Protein AF-A0A2E9D5U0-F1 (afdb_monomer_lite)

Foldseek 3Di:
DDDDDPVPDDDDDDDPVPPDDDPPDDDPDPQDFDQPDPVQLLVQLCQQAQNLSVLCVPPPQKDKDDQSSSCSRSVNPTDHAEIEIEGDDDPVCLVVSVVSSVVSLQVSLLVPDPVSDNPQWDWDDDSFWIWIGRHPPRHHIYIYTDPPPDDCVVVVD

pLDDT: mean 74.56, std 20.34, range [29.72, 95.44]

Secondary structure (DSSP, 8-state):
-----TTS-------GGGSPPP----GGG--------HHHHHHHHHHHTTTHHHHTTT-SSEEEESHHHHHHHTTT-S----EEEEE-S-TTTHHHHHHHHHHHHHHHHHHH-TTS--TTEEEEE-SSEEEEEETTTTS--EEEE---S--GGGG--

Sequence (157 aa):
MEFLDPFQMQFPSRPATELGPALLLRDDNRARFDCDSVAVLKERLDALTKGLVTKLAGVDGLLLAGGCVVHALSGGRSPCSDVDIFLKCDPSEGMSKVRAVYDACRAVGLTLSRNGSLKNMLVTRTCCSVTFFISEKACPPIQVPFAARLAPVGLLV

Structure (mmCIF, N/CA/C/O backbone):
data_AF-A0A2E9D5U0-F1
#
_entry.id   AF-A0A2E9D5U0-F1
#
loop_
_atom_site.group_PDB
_atom_site.id
_atom_site.type_symbol
_atom_site.label_atom_id
_atom_site.label_alt_id
_atom_site.label_comp_id
_atom_site.label_asym_id
_atom_site.label_entity_id
_atom_site.label_seq_id
_atom_site.pdbx_PDB_ins_code
_atom_site.Cartn_x
_atom_site.Cartn_y
_atom_site.Cartn_z
_atom_site.occupancy
_atom_site.B_iso_or_equiv
_atom_site.auth_seq_id
_atom_site.auth_comp_id
_atom_site.auth_asym_id
_atom_site.auth_atom_id
_atom_site.pdbx_PDB_model_num
ATOM 1 N N . MET A 1 1 ? -22.886 17.018 9.469 1.00 36.81 1 MET A N 1
ATOM 2 C CA . MET A 1 1 ? -21.775 17.060 8.495 1.00 36.81 1 MET A CA 1
ATOM 3 C C . MET A 1 1 ? -21.962 15.868 7.582 1.00 36.81 1 MET A C 1
ATOM 5 O O . MET A 1 1 ? -21.772 14.749 8.041 1.00 36.81 1 MET A O 1
ATOM 9 N N . GLU A 1 2 ? -22.436 16.086 6.357 1.00 36.91 2 GLU A N 1
ATOM 10 C CA . GLU A 1 2 ? -22.475 15.031 5.339 1.00 36.91 2 GLU A CA 1
ATOM 11 C C . GLU A 1 2 ? -21.036 14.688 4.943 1.00 36.91 2 GLU A C 1
ATOM 13 O O . GLU A 1 2 ? -20.275 15.557 4.519 1.00 36.91 2 GLU A O 1
ATOM 18 N N . PHE A 1 3 ? -20.640 13.432 5.142 1.00 41.91 3 PHE A N 1
ATOM 19 C CA . PHE A 1 3 ? -19.396 12.911 4.592 1.00 41.91 3 PHE A CA 1
ATOM 20 C C . PHE A 1 3 ? -19.599 12.722 3.091 1.00 41.91 3 PHE A C 1
ATOM 22 O O . PHE A 1 3 ? -20.420 11.911 2.671 1.00 41.91 3 PHE A O 1
ATOM 29 N N . LEU A 1 4 ? -18.858 13.482 2.289 1.00 39.66 4 LEU A N 1
ATOM 30 C CA . LEU A 1 4 ? -18.828 13.306 0.844 1.00 39.66 4 LEU A CA 1
ATOM 31 C C . LEU A 1 4 ? -18.174 11.949 0.542 1.00 39.66 4 LEU A C 1
ATOM 33 O O . LEU A 1 4 ? -17.008 11.751 0.881 1.00 39.66 4 LEU A O 1
ATOM 37 N N . ASP A 1 5 ? -18.914 11.014 -0.058 1.00 51.44 5 ASP A N 1
ATOM 38 C CA . ASP A 1 5 ? -18.359 9.737 -0.515 1.00 51.44 5 ASP A CA 1
ATOM 39 C C . ASP A 1 5 ? -17.530 9.986 -1.795 1.00 51.44 5 ASP A C 1
ATOM 41 O O . ASP A 1 5 ? -18.105 10.247 -2.861 1.00 51.44 5 ASP A O 1
ATOM 45 N N . PRO A 1 6 ? -16.182 9.913 -1.744 1.00 40.97 6 PRO A N 1
ATOM 46 C CA . PRO A 1 6 ? -15.328 10.206 -2.898 1.00 40.97 6 PRO A CA 1
ATOM 47 C C . PRO A 1 6 ? -15.529 9.207 -4.053 1.00 40.97 6 PRO A C 1
ATOM 49 O O . PRO A 1 6 ? -15.107 9.460 -5.190 1.00 40.97 6 PRO A O 1
ATOM 52 N N . PHE A 1 7 ? -16.197 8.080 -3.788 1.00 47.72 7 PHE A N 1
ATOM 53 C CA . PHE A 1 7 ? -16.505 7.048 -4.771 1.00 47.72 7 PHE A CA 1
ATOM 54 C C . PHE A 1 7 ? -17.788 7.327 -5.566 1.00 47.72 7 PHE A C 1
ATOM 56 O O . PHE A 1 7 ? -18.042 6.624 -6.541 1.00 47.72 7 PHE A O 1
ATOM 63 N N . GLN A 1 8 ? -18.565 8.358 -5.214 1.00 52.22 8 GLN A N 1
ATOM 64 C CA . GLN A 1 8 ? -19.820 8.698 -5.904 1.00 52.22 8 GLN A CA 1
ATOM 65 C C . GLN A 1 8 ? -19.668 9.739 -7.027 1.00 52.22 8 GLN A C 1
ATOM 67 O O . GLN A 1 8 ? -20.602 9.950 -7.796 1.00 52.22 8 GLN A O 1
ATOM 72 N N . MET A 1 9 ? -18.495 10.363 -7.190 1.00 48.16 9 MET A N 1
ATOM 73 C CA . MET A 1 9 ? -18.258 11.315 -8.288 1.00 48.16 9 MET A CA 1
ATOM 74 C C . MET A 1 9 ? -18.051 10.609 -9.644 1.00 48.16 9 MET A C 1
ATOM 76 O O . MET A 1 9 ? -17.294 9.642 -9.749 1.00 48.16 9 MET A O 1
ATOM 80 N N . GLN A 1 10 ? -18.677 11.102 -10.713 1.00 42.09 10 GLN A N 1
ATOM 81 C CA . GLN A 1 10 ? -18.417 10.641 -12.082 1.00 42.09 10 GLN A CA 1
ATOM 82 C C . GLN A 1 10 ? -17.370 11.541 -12.749 1.00 42.09 10 GLN A C 1
ATOM 84 O O . GLN A 1 10 ? -17.466 12.763 -12.670 1.00 42.09 10 GLN A O 1
ATOM 89 N N . PHE A 1 11 ? -16.377 10.941 -13.412 1.00 43.50 11 PHE A N 1
ATOM 90 C CA . PHE A 1 11 ? -15.353 11.664 -14.170 1.00 43.50 11 PHE A CA 1
ATOM 91 C C . PHE A 1 11 ? -15.321 11.182 -15.625 1.00 43.50 11 PHE A C 1
ATOM 93 O O . PHE A 1 11 ? -15.509 9.988 -15.869 1.00 43.50 11 PHE A O 1
ATOM 100 N N . PRO A 1 12 ? -15.047 12.074 -16.589 1.00 39.06 12 PRO A N 1
ATOM 101 C CA . PRO A 1 12 ? -14.864 11.690 -17.984 1.00 39.06 12 PRO A CA 1
ATOM 102 C C . PRO A 1 12 ? -13.584 10.852 -18.169 1.00 39.06 12 PRO A C 1
ATOM 104 O O . PRO A 1 12 ? -12.540 11.162 -17.595 1.00 39.06 12 PRO A O 1
ATOM 107 N N . SER A 1 13 ? -13.657 9.794 -18.982 1.00 44.91 13 SER A N 1
ATOM 108 C CA . SER A 1 13 ? -12.531 8.908 -19.318 1.00 44.91 13 SER A CA 1
ATOM 109 C C . SER A 1 13 ? -11.631 9.502 -20.411 1.00 44.91 13 SER A C 1
ATOM 111 O O . SER A 1 13 ? -12.154 10.005 -21.406 1.00 44.91 13 SER A O 1
ATOM 113 N N . ARG A 1 14 ? -10.299 9.380 -20.285 1.00 44.16 14 ARG A N 1
ATOM 114 C CA . ARG A 1 14 ? -9.317 9.726 -21.339 1.00 44.16 14 ARG A CA 1
ATOM 115 C C . ARG A 1 14 ? -8.551 8.494 -21.862 1.00 44.16 14 ARG A C 1
ATOM 117 O O . ARG A 1 14 ? -8.492 7.492 -21.148 1.00 44.16 14 ARG A O 1
ATOM 124 N N . PRO A 1 15 ? -7.983 8.534 -23.086 1.00 43.28 15 PRO A N 1
ATOM 125 C CA . PRO A 1 15 ? -7.250 7.409 -23.677 1.00 43.28 15 PRO A CA 1
ATOM 126 C C . PRO A 1 15 ? -5.894 7.150 -22.997 1.00 43.28 15 PRO A C 1
ATOM 128 O O . PRO A 1 15 ? -5.151 8.078 -22.698 1.00 43.28 15 PRO A O 1
ATOM 131 N N . ALA A 1 16 ? -5.532 5.875 -22.823 1.00 46.09 16 ALA A N 1
ATOM 132 C CA . ALA A 1 16 ? -4.287 5.435 -22.172 1.00 46.09 16 ALA A CA 1
ATOM 133 C C . ALA A 1 16 ? -2.993 5.759 -22.954 1.00 46.09 16 ALA A C 1
ATOM 135 O O . ALA A 1 16 ? -1.896 5.641 -22.416 1.00 46.09 16 ALA A O 1
ATOM 136 N N . THR A 1 17 ? -3.105 6.174 -24.217 1.00 46.41 17 THR A N 1
ATOM 137 C CA . THR A 1 17 ? -1.977 6.454 -25.123 1.00 46.41 17 THR A CA 1
ATOM 138 C C . THR A 1 17 ? -1.228 7.753 -24.813 1.00 46.41 17 THR A C 1
ATOM 140 O O .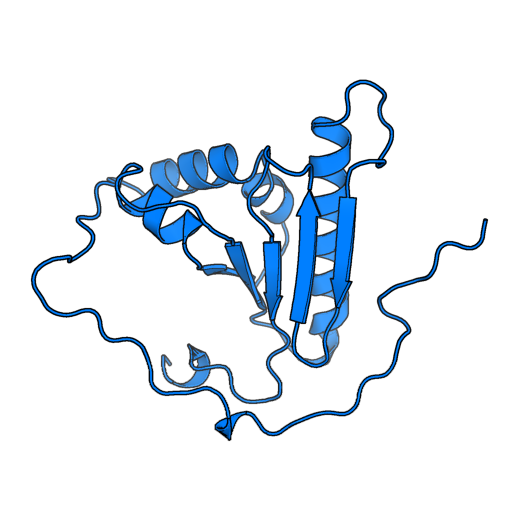 THR A 1 17 ? -0.230 8.044 -25.461 1.00 46.41 17 THR A O 1
ATOM 143 N N . GLU A 1 18 ? -1.692 8.539 -23.840 1.00 49.47 18 GLU A N 1
ATOM 144 C CA . GLU A 1 18 ? -1.028 9.772 -23.385 1.00 49.47 18 GLU A CA 1
ATOM 145 C C . GLU A 1 18 ? 0.034 9.523 -22.295 1.00 49.47 18 GLU A C 1
ATOM 147 O O . GLU A 1 18 ? 0.735 10.450 -21.887 1.00 49.47 18 GLU A O 1
ATOM 152 N N . LEU A 1 19 ? 0.179 8.282 -21.814 1.00 44.53 19 LEU A N 1
ATOM 153 C CA . LEU A 1 19 ? 1.233 7.909 -20.872 1.00 44.53 19 LEU A CA 1
ATOM 154 C C . LEU A 1 19 ? 2.565 7.857 -21.636 1.00 44.53 19 LEU A C 1
ATOM 156 O O . LEU A 1 19 ? 2.795 6.952 -22.434 1.00 44.53 19 LEU A O 1
ATOM 160 N N . GLY A 1 20 ? 3.403 8.878 -21.439 1.00 42.38 20 GLY A N 1
ATOM 161 C CA . GLY A 1 20 ? 4.700 9.038 -22.104 1.00 42.38 20 GLY A CA 1
ATOM 162 C C . GLY A 1 20 ? 5.652 7.832 -21.970 1.00 42.38 20 GLY A C 1
ATOM 163 O O . GLY A 1 20 ? 5.375 6.880 -21.239 1.00 42.38 20 GLY A O 1
ATOM 164 N N . PRO A 1 21 ? 6.792 7.849 -22.685 1.00 42.12 21 PRO A N 1
ATOM 165 C CA . PRO A 1 21 ? 7.682 6.695 -22.800 1.00 42.12 21 PRO A CA 1
ATOM 166 C C . PRO A 1 21 ? 8.221 6.227 -21.441 1.00 42.12 21 PRO A C 1
ATOM 168 O O . PRO A 1 21 ? 8.555 7.035 -20.574 1.00 42.12 21 PRO A O 1
ATOM 171 N N . ALA A 1 22 ? 8.337 4.904 -21.283 1.00 47.31 22 ALA A N 1
ATOM 172 C CA . ALA A 1 22 ? 8.905 4.269 -20.100 1.00 47.31 22 ALA A CA 1
ATOM 173 C C . ALA A 1 22 ? 10.320 4.808 -19.822 1.00 47.31 22 ALA A C 1
ATOM 175 O O . ALA A 1 22 ? 11.208 4.729 -20.674 1.00 47.31 22 ALA A O 1
ATOM 176 N N . LEU A 1 23 ? 10.528 5.354 -18.622 1.00 44.72 23 LEU A N 1
ATOM 177 C CA . LEU A 1 23 ? 11.829 5.823 -18.149 1.00 44.72 23 LEU A CA 1
ATOM 178 C C . LEU A 1 23 ? 12.757 4.621 -17.917 1.00 44.72 23 LEU A C 1
ATOM 180 O O . LEU A 1 23 ? 12.831 4.072 -16.820 1.00 44.72 23 LEU A O 1
ATOM 184 N N . LEU A 1 24 ? 13.473 4.207 -18.960 1.00 41.94 24 LEU A N 1
ATOM 185 C CA . LEU A 1 24 ? 14.612 3.302 -18.838 1.00 41.94 24 LEU A CA 1
ATOM 186 C C . LEU A 1 24 ? 15.803 4.110 -18.301 1.00 41.94 24 LEU A C 1
ATOM 188 O O . LEU A 1 24 ? 16.377 4.945 -19.003 1.00 41.94 24 LEU A O 1
ATOM 192 N N . LEU A 1 25 ? 16.137 3.907 -17.025 1.00 44.97 25 LEU A N 1
ATOM 193 C CA . LEU A 1 25 ? 17.288 4.540 -16.378 1.00 44.97 25 LEU A CA 1
ATOM 194 C C . LEU A 1 25 ? 18.598 4.074 -17.041 1.00 44.97 25 LEU A C 1
ATOM 196 O O . LEU A 1 25 ? 18.801 2.880 -17.249 1.00 44.97 25 LEU A O 1
ATOM 200 N N . ARG A 1 26 ? 19.482 5.032 -17.359 1.00 41.56 26 ARG A N 1
ATOM 201 C CA . ARG A 1 26 ? 20.838 4.795 -17.890 1.00 41.56 26 ARG A CA 1
ATOM 202 C C . ARG A 1 26 ? 21.715 4.049 -16.870 1.00 41.56 26 ARG A C 1
ATOM 204 O O . ARG A 1 26 ? 21.550 4.220 -15.663 1.00 41.56 26 ARG A O 1
ATOM 211 N N . ASP A 1 27 ? 22.642 3.246 -17.389 1.00 45.66 27 ASP A N 1
ATOM 212 C CA . ASP A 1 27 ? 23.303 2.097 -16.743 1.00 45.66 27 ASP A CA 1
ATOM 213 C C . ASP A 1 27 ? 24.100 2.339 -15.440 1.00 45.66 27 ASP A C 1
ATOM 215 O O . ASP A 1 27 ? 24.402 1.370 -14.743 1.00 45.66 27 ASP A O 1
ATOM 219 N N . ASP A 1 28 ? 24.361 3.581 -15.024 1.00 47.81 28 ASP A N 1
ATOM 220 C CA . ASP A 1 28 ? 25.271 3.860 -13.895 1.00 47.81 28 ASP A CA 1
ATOM 221 C C . ASP A 1 28 ? 24.571 3.950 -12.520 1.00 47.81 28 ASP A C 1
ATOM 223 O O . ASP A 1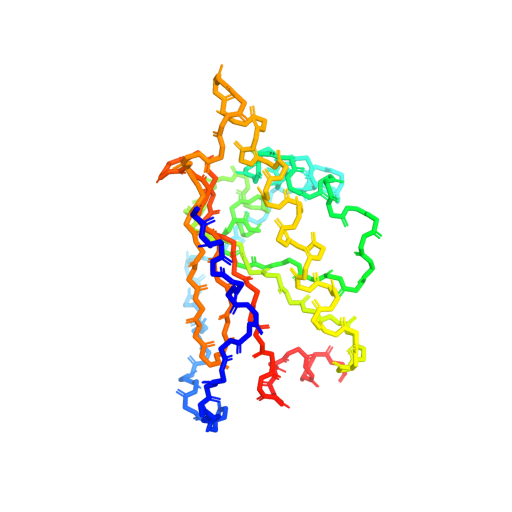 28 ? 25.228 3.961 -11.482 1.00 47.81 28 ASP A O 1
ATOM 227 N N . ASN A 1 29 ? 23.231 3.959 -12.493 1.00 49.44 29 ASN A N 1
ATOM 228 C CA . ASN A 1 29 ? 22.402 4.072 -11.279 1.00 49.44 29 ASN A CA 1
ATOM 229 C C . ASN A 1 29 ? 21.487 2.852 -11.065 1.00 49.44 29 ASN A C 1
ATOM 231 O O . ASN A 1 29 ? 20.359 2.981 -10.579 1.00 49.44 29 ASN A O 1
ATOM 235 N N . ARG A 1 30 ? 21.931 1.645 -11.440 1.00 52.97 30 ARG A N 1
ATOM 236 C CA . ARG A 1 30 ? 21.146 0.431 -11.168 1.00 52.97 30 ARG A CA 1
ATOM 237 C C . ARG A 1 30 ? 20.946 0.270 -9.661 1.00 52.97 30 ARG A C 1
ATOM 239 O O . ARG A 1 30 ? 21.914 0.177 -8.905 1.00 52.97 30 ARG A O 1
ATOM 246 N N . ALA A 1 31 ? 19.684 0.219 -9.231 1.00 53.59 31 ALA A N 1
ATOM 247 C CA . ALA A 1 31 ? 19.340 -0.068 -7.847 1.00 53.59 31 ALA A CA 1
ATOM 248 C C . ALA A 1 31 ? 19.962 -1.416 -7.458 1.00 53.59 31 ALA A C 1
ATOM 250 O O . ALA A 1 31 ? 19.589 -2.464 -7.981 1.00 53.59 31 ALA A O 1
ATOM 251 N N . ARG A 1 32 ? 20.948 -1.389 -6.556 1.00 63.28 32 ARG A N 1
ATOM 252 C CA . ARG A 1 32 ? 21.472 -2.610 -5.947 1.00 63.28 32 ARG A CA 1
ATOM 253 C C . ARG A 1 32 ? 20.437 -3.090 -4.947 1.00 63.28 32 ARG A C 1
ATOM 255 O O . ARG A 1 32 ? 20.274 -2.475 -3.890 1.00 63.28 32 ARG A O 1
ATOM 262 N N . PHE A 1 33 ? 19.721 -4.144 -5.311 1.00 75.44 33 PHE A N 1
ATOM 263 C CA . PHE A 1 33 ? 18.820 -4.813 -4.391 1.00 75.44 33 PHE A CA 1
ATOM 264 C C . PHE A 1 33 ? 19.642 -5.535 -3.322 1.00 75.44 33 PHE A C 1
ATOM 266 O O . PHE A 1 33 ? 20.636 -6.189 -3.617 1.00 75.44 33 PHE A O 1
ATOM 273 N N . ASP A 1 34 ? 19.251 -5.322 -2.077 1.00 78.19 34 ASP A N 1
ATOM 274 C CA . ASP A 1 34 ? 19.910 -5.767 -0.851 1.00 78.19 34 ASP A CA 1
ATOM 275 C C . ASP A 1 34 ? 18.807 -6.210 0.101 1.00 78.19 34 ASP A C 1
ATOM 277 O O . ASP A 1 34 ? 18.479 -5.576 1.107 1.00 78.19 34 ASP A O 1
ATOM 281 N N . CYS A 1 35 ? 18.087 -7.220 -0.372 1.00 79.75 35 CYS A N 1
ATOM 282 C CA . CYS A 1 35 ? 16.907 -7.767 0.255 1.00 79.75 35 CYS A CA 1
ATOM 283 C C . CYS A 1 35 ? 16.956 -9.283 0.100 1.00 79.75 35 CYS A C 1
ATOM 285 O O . CYS A 1 35 ? 16.638 -9.826 -0.957 1.00 79.75 35 CYS A O 1
ATOM 287 N N . ASP A 1 36 ? 17.385 -9.948 1.168 1.00 79.00 36 ASP A N 1
ATOM 288 C CA . ASP A 1 36 ? 17.757 -11.365 1.136 1.00 79.00 36 ASP A CA 1
ATOM 289 C C . ASP A 1 36 ? 16.552 -12.315 1.115 1.00 79.00 36 ASP A C 1
ATOM 291 O O . ASP A 1 36 ? 16.696 -13.513 0.878 1.00 79.00 36 ASP A O 1
ATOM 295 N N . SER A 1 37 ? 15.344 -11.809 1.386 1.00 85.44 37 SER A N 1
ATOM 296 C CA . SER A 1 37 ? 14.123 -12.613 1.350 1.00 85.44 37 SER A CA 1
ATOM 297 C C . SER A 1 37 ? 12.856 -11.774 1.198 1.00 85.44 37 SER A C 1
ATOM 299 O O . SER A 1 37 ? 12.803 -10.591 1.539 1.00 85.44 37 SER A O 1
ATOM 301 N N . VAL A 1 38 ? 11.779 -12.439 0.775 1.00 84.38 38 VAL A N 1
ATOM 302 C CA . VAL A 1 38 ? 10.426 -11.860 0.734 1.00 84.38 38 VAL A CA 1
ATOM 303 C C . VAL A 1 38 ? 9.946 -11.436 2.128 1.00 84.38 38 VAL A C 1
ATOM 305 O O . VAL A 1 38 ? 9.231 -10.445 2.251 1.00 84.38 38 VAL A O 1
ATOM 308 N N . ALA A 1 39 ? 10.352 -12.143 3.188 1.00 88.94 39 ALA A N 1
ATOM 309 C CA . ALA A 1 39 ? 9.996 -11.784 4.560 1.00 88.94 39 ALA A CA 1
ATOM 310 C C . ALA A 1 39 ? 10.609 -10.434 4.965 1.00 88.94 39 ALA A C 1
ATOM 312 O O . ALA A 1 39 ? 9.899 -9.569 5.474 1.00 88.94 39 ALA A O 1
ATOM 313 N N . VAL A 1 40 ? 11.890 -10.225 4.644 1.00 88.56 40 VAL A N 1
ATOM 314 C CA . VAL A 1 40 ? 12.593 -8.954 4.883 1.00 88.56 40 VAL A CA 1
ATOM 315 C C . VAL A 1 40 ? 11.984 -7.828 4.046 1.00 88.56 40 VAL A C 1
ATOM 317 O O . VAL A 1 40 ? 11.793 -6.721 4.549 1.00 88.56 40 VAL A O 1
ATOM 320 N N . LEU A 1 41 ? 11.623 -8.098 2.784 1.00 90.31 41 LEU A N 1
ATOM 321 C CA . LEU A 1 41 ? 10.913 -7.125 1.948 1.00 90.31 41 LEU A CA 1
ATOM 322 C C . LEU A 1 41 ? 9.592 -6.705 2.595 1.00 90.31 41 LEU A C 1
ATOM 324 O O . LEU A 1 41 ? 9.312 -5.511 2.702 1.00 90.31 41 LEU A O 1
ATOM 328 N N . LYS A 1 42 ? 8.795 -7.684 3.034 1.00 91.38 42 LYS A N 1
ATOM 329 C CA . LYS A 1 42 ? 7.500 -7.450 3.674 1.00 91.38 42 LYS A CA 1
ATOM 330 C C . LYS A 1 42 ? 7.660 -6.610 4.936 1.00 91.38 42 LYS A C 1
ATOM 332 O O . LYS A 1 42 ? 6.950 -5.624 5.075 1.00 91.38 42 LYS A O 1
ATOM 337 N N . GLU A 1 43 ? 8.596 -6.963 5.813 1.00 94.31 43 GLU A N 1
ATOM 338 C CA . GLU A 1 43 ? 8.870 -6.225 7.050 1.00 94.31 43 GLU A CA 1
ATOM 339 C C . GLU A 1 43 ? 9.251 -4.766 6.768 1.00 94.31 43 GLU A C 1
ATOM 341 O O . GLU A 1 43 ? 8.646 -3.842 7.316 1.00 94.31 43 GLU A O 1
ATOM 346 N N . ARG A 1 44 ? 10.210 -4.543 5.861 1.00 93.75 44 ARG A N 1
ATOM 347 C CA . ARG A 1 44 ? 10.663 -3.193 5.495 1.00 93.75 44 ARG A CA 1
ATOM 348 C C . ARG A 1 44 ? 9.539 -2.371 4.876 1.00 93.75 44 ARG A C 1
ATOM 350 O O . ARG A 1 44 ? 9.341 -1.217 5.254 1.00 93.75 44 ARG A O 1
ATOM 357 N N . LEU A 1 45 ? 8.791 -2.955 3.943 1.00 93.00 45 LEU A N 1
ATOM 358 C CA . LEU A 1 45 ? 7.687 -2.272 3.276 1.00 93.00 45 LEU A CA 1
ATOM 359 C C . LEU A 1 45 ? 6.550 -1.953 4.256 1.00 93.00 45 LEU A C 1
ATOM 361 O O . LEU A 1 45 ? 5.979 -0.864 4.203 1.00 93.00 45 LEU A O 1
ATOM 365 N N . ASP A 1 46 ? 6.255 -2.852 5.193 1.00 95.06 46 ASP A N 1
ATOM 366 C CA . ASP A 1 46 ? 5.248 -2.623 6.228 1.00 95.06 46 ASP A CA 1
ATOM 367 C C . ASP A 1 46 ? 5.682 -1.521 7.209 1.00 95.06 46 ASP A C 1
ATOM 369 O O . ASP A 1 46 ? 4.883 -0.656 7.565 1.00 95.06 46 ASP A O 1
ATOM 373 N N . ALA A 1 47 ? 6.967 -1.461 7.573 1.00 93.12 47 ALA A N 1
ATOM 374 C CA . ALA A 1 47 ? 7.518 -0.393 8.412 1.00 93.12 47 ALA A CA 1
ATOM 375 C C . ALA A 1 47 ? 7.464 0.994 7.737 1.00 93.12 47 ALA A C 1
ATOM 377 O O . ALA A 1 47 ? 7.153 2.005 8.387 1.00 93.12 47 ALA A O 1
ATOM 378 N N . LEU A 1 48 ? 7.736 1.049 6.428 1.00 92.44 48 LEU A N 1
ATOM 379 C CA . LEU A 1 48 ? 7.638 2.269 5.619 1.00 92.44 48 LEU A CA 1
ATOM 380 C C . LEU A 1 48 ? 6.190 2.747 5.494 1.00 92.44 48 LEU A C 1
ATOM 382 O O . LEU A 1 48 ? 5.913 3.936 5.632 1.00 92.44 48 LEU A O 1
ATOM 386 N N . THR A 1 49 ? 5.265 1.810 5.300 1.00 92.75 49 THR A N 1
ATOM 387 C CA . THR A 1 49 ? 3.832 2.081 5.104 1.00 92.75 49 THR A CA 1
ATOM 3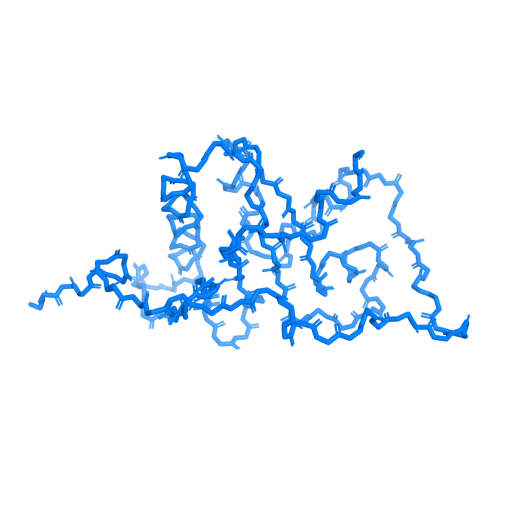88 C C . THR A 1 49 ? 3.011 2.050 6.395 1.00 92.75 49 THR A C 1
ATOM 390 O O . THR A 1 49 ? 1.782 2.101 6.362 1.00 92.75 49 THR A O 1
ATOM 393 N N . LYS A 1 50 ? 3.680 1.985 7.553 1.00 93.06 50 LYS A N 1
ATOM 394 C CA . LYS A 1 50 ? 3.068 2.034 8.892 1.00 93.06 50 LYS A CA 1
ATOM 395 C C . LYS A 1 50 ? 2.014 0.947 9.131 1.00 93.06 50 LYS A C 1
ATOM 397 O O . LYS A 1 50 ? 0.977 1.198 9.745 1.00 93.06 50 LYS A O 1
ATOM 402 N N . GLY A 1 51 ? 2.296 -0.273 8.680 1.00 93.69 51 GLY A N 1
ATOM 403 C CA . GLY A 1 51 ? 1.435 -1.437 8.888 1.00 93.69 51 GLY A CA 1
ATOM 404 C C . GLY A 1 51 ? 0.423 -1.684 7.767 1.00 93.69 51 GLY A C 1
ATOM 405 O O . GLY A 1 51 ? -0.480 -2.509 7.935 1.00 93.69 51 GLY A O 1
ATOM 406 N N . LEU A 1 52 ? 0.498 -0.943 6.655 1.00 94.50 52 LEU A N 1
ATOM 407 C CA . LEU A 1 52 ? -0.454 -1.079 5.553 1.00 94.50 52 LEU A CA 1
ATOM 408 C C . LEU A 1 52 ? -0.386 -2.464 4.902 1.00 94.50 52 LEU A C 1
ATOM 410 O O . LEU A 1 52 ? -1.432 -3.055 4.647 1.00 94.50 52 LEU A O 1
ATOM 414 N N . VAL A 1 53 ? 0.815 -2.992 4.652 1.00 94.69 53 VAL A N 1
ATOM 415 C CA . VAL A 1 53 ? 1.003 -4.300 4.001 1.00 94.69 53 VAL A CA 1
ATOM 416 C C . VAL A 1 53 ? 0.362 -5.399 4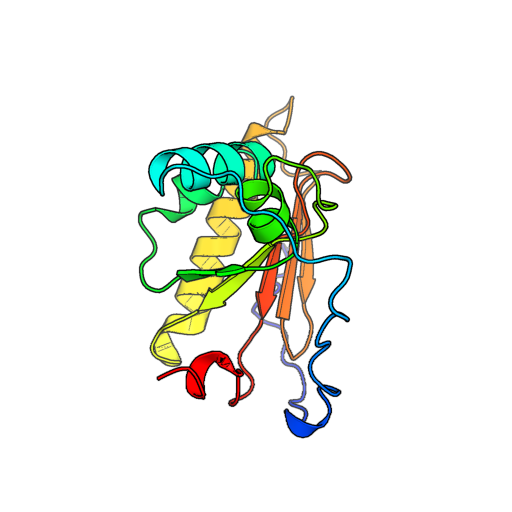.841 1.00 94.69 53 VAL A C 1
ATOM 418 O O . VAL A 1 53 ? -0.344 -6.257 4.314 1.00 94.69 53 VAL A O 1
ATOM 421 N N . THR A 1 54 ? 0.541 -5.344 6.160 1.00 95.44 54 THR A N 1
ATOM 422 C CA . THR A 1 54 ? -0.092 -6.280 7.091 1.00 95.44 54 THR A CA 1
ATOM 423 C C . THR A 1 54 ? -1.616 -6.157 7.070 1.00 95.44 54 THR A C 1
ATOM 425 O O . THR A 1 54 ? -2.308 -7.173 7.039 1.00 95.44 54 THR A O 1
ATOM 428 N N . LYS A 1 55 ? -2.163 -4.937 7.025 1.00 95.25 55 LYS A N 1
ATOM 429 C CA . LYS A 1 55 ? -3.621 -4.716 6.941 1.00 95.25 55 LYS A CA 1
ATOM 430 C C . LYS A 1 55 ? -4.226 -5.178 5.613 1.00 95.25 55 LYS A C 1
ATOM 432 O O . LYS A 1 55 ? -5.394 -5.549 5.585 1.00 95.25 55 LYS A O 1
ATOM 437 N N . LEU A 1 56 ? -3.443 -5.168 4.536 1.00 95.31 56 LEU A N 1
ATOM 438 C CA . LEU A 1 56 ? -3.855 -5.625 3.208 1.00 95.31 56 LEU A CA 1
ATOM 439 C C . LEU A 1 56 ? -3.662 -7.130 2.986 1.00 95.31 56 LEU A C 1
ATOM 441 O O . LEU A 1 56 ? -4.076 -7.635 1.950 1.00 95.31 56 LEU A O 1
ATOM 445 N N . ALA A 1 57 ? -3.071 -7.864 3.934 1.00 91.25 57 ALA A N 1
ATOM 446 C CA . ALA A 1 57 ? -2.714 -9.272 3.745 1.00 91.25 57 ALA A CA 1
ATOM 447 C C . ALA A 1 57 ? -3.907 -10.202 3.441 1.00 91.25 57 ALA A C 1
ATOM 449 O O . ALA A 1 57 ? -3.696 -11.280 2.898 1.00 91.25 57 ALA A O 1
ATOM 450 N N . GLY A 1 58 ? -5.136 -9.800 3.787 1.00 90.06 58 GLY A N 1
ATOM 451 C CA . GLY A 1 58 ? -6.368 -10.532 3.465 1.00 90.06 58 GLY A CA 1
ATOM 452 C C . GLY A 1 58 ? -7.060 -10.091 2.170 1.00 90.06 58 GLY A C 1
ATOM 453 O O . GLY A 1 58 ? -8.167 -10.543 1.899 1.00 90.06 58 GLY A O 1
ATOM 454 N N . VAL A 1 59 ? -6.463 -9.174 1.403 1.00 92.00 59 VAL A N 1
ATOM 455 C CA . VAL A 1 59 ? -7.017 -8.681 0.138 1.00 92.00 59 VAL A CA 1
ATOM 456 C C . VAL A 1 59 ? -6.237 -9.304 -1.015 1.00 92.00 59 VAL A C 1
ATOM 458 O O . VAL A 1 59 ? -5.103 -8.921 -1.300 1.00 92.00 59 VAL A O 1
ATOM 461 N N . ASP A 1 60 ? -6.860 -10.256 -1.702 1.00 91.19 60 ASP A N 1
ATOM 462 C CA . ASP A 1 60 ? -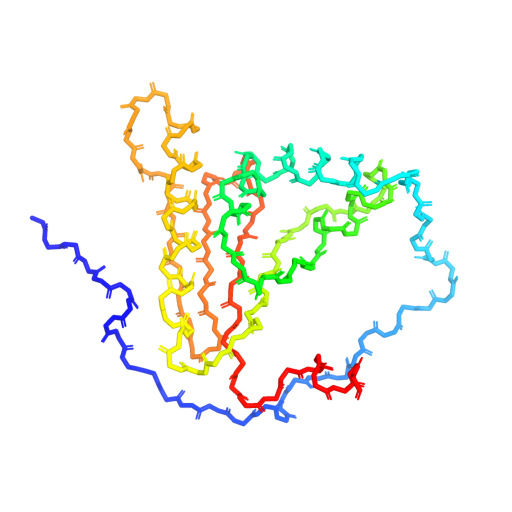6.230 -10.944 -2.825 1.00 91.19 60 ASP A CA 1
ATOM 463 C C . ASP A 1 60 ? -6.079 -10.047 -4.057 1.00 91.19 60 ASP A C 1
ATOM 465 O O . ASP A 1 60 ? -6.865 -9.125 -4.299 1.00 91.19 60 ASP A O 1
ATOM 469 N N . GLY A 1 61 ? -5.100 -10.369 -4.905 1.00 88.31 61 GLY A N 1
ATOM 470 C CA . GLY A 1 61 ? -4.924 -9.719 -6.205 1.00 88.31 61 GLY A CA 1
ATOM 471 C C . GLY A 1 61 ? -4.457 -8.265 -6.116 1.00 88.31 61 GLY A C 1
ATOM 472 O O . GLY A 1 61 ? -4.846 -7.453 -6.950 1.00 88.31 61 GLY A O 1
ATOM 473 N N . LEU A 1 62 ? -3.645 -7.926 -5.116 1.00 90.62 62 LEU A N 1
ATOM 474 C CA . LEU A 1 62 ? -2.958 -6.639 -5.028 1.00 90.62 62 LEU A CA 1
ATOM 475 C C . LEU A 1 62 ? -1.503 -6.785 -5.475 1.00 90.62 62 LEU A C 1
ATOM 477 O O . LEU A 1 62 ? -0.814 -7.720 -5.067 1.00 90.62 62 LEU A O 1
ATOM 481 N N . LEU A 1 63 ? -1.023 -5.842 -6.281 1.00 90.69 63 LEU A N 1
ATOM 482 C CA . LEU A 1 63 ? 0.388 -5.714 -6.637 1.00 90.69 63 LEU A CA 1
ATOM 483 C C . LEU A 1 63 ? 0.892 -4.354 -6.165 1.00 90.69 63 LEU A C 1
ATOM 485 O O . LEU A 1 63 ? 0.358 -3.323 -6.563 1.00 90.69 63 LEU A O 1
ATOM 489 N N . LEU A 1 64 ? 1.915 -4.364 -5.313 1.00 91.19 64 LEU A N 1
ATOM 490 C CA . LEU A 1 64 ? 2.539 -3.151 -4.794 1.00 91.19 64 LEU A CA 1
ATOM 491 C C . LEU A 1 64 ? 3.748 -2.781 -5.657 1.00 91.19 64 LEU A C 1
ATOM 493 O O . LEU A 1 64 ? 4.579 -3.633 -5.970 1.00 91.19 64 LEU A O 1
ATOM 497 N N . ALA A 1 65 ? 3.855 -1.504 -6.004 1.00 89.44 65 ALA A N 1
ATOM 498 C CA . ALA A 1 65 ? 4.960 -0.923 -6.755 1.00 89.44 65 ALA A CA 1
ATOM 499 C C . ALA A 1 65 ? 5.235 0.518 -6.278 1.00 89.44 65 ALA A C 1
ATOM 501 O O . ALA A 1 65 ? 4.766 0.933 -5.216 1.00 89.44 65 ALA A O 1
ATOM 502 N N . GLY A 1 66 ? 6.022 1.268 -7.048 1.00 87.19 66 GLY A N 1
ATOM 503 C CA . GLY A 1 66 ? 6.399 2.648 -6.736 1.00 87.19 66 GLY A CA 1
ATOM 504 C C . GLY A 1 66 ? 7.728 2.757 -5.987 1.00 87.19 66 GLY A C 1
ATOM 505 O O . GLY A 1 66 ? 8.430 1.764 -5.742 1.00 87.19 66 GLY A O 1
ATOM 506 N N . GLY A 1 67 ? 8.099 3.984 -5.625 1.00 86.31 67 GLY A N 1
ATOM 507 C CA . GLY A 1 67 ? 9.410 4.281 -5.050 1.00 86.31 67 GLY A CA 1
ATOM 508 C C . GLY A 1 67 ? 9.656 3.599 -3.707 1.00 86.31 67 GLY A C 1
ATOM 509 O O . GLY A 1 67 ? 10.787 3.206 -3.418 1.00 86.31 67 GLY A O 1
ATOM 510 N N . CYS A 1 68 ? 8.619 3.374 -2.896 1.00 89.75 68 CYS A N 1
ATOM 511 C CA . CYS A 1 68 ? 8.813 2.749 -1.591 1.00 89.75 68 CYS A CA 1
ATOM 512 C C . CYS A 1 68 ? 9.113 1.238 -1.679 1.00 89.75 68 CYS A C 1
ATOM 514 O O . CYS A 1 68 ? 9.837 0.712 -0.833 1.00 89.75 68 CYS A O 1
ATOM 516 N N . VAL A 1 69 ? 8.663 0.549 -2.737 1.00 89.44 69 VAL A N 1
ATOM 517 C CA . VAL A 1 69 ? 9.082 -0.838 -3.020 1.00 89.44 69 VAL A CA 1
ATOM 518 C C . VAL A 1 69 ? 10.555 -0.876 -3.424 1.00 89.44 69 VAL A C 1
ATOM 520 O O . VAL A 1 69 ? 11.317 -1.682 -2.892 1.00 89.44 69 VAL A O 1
ATOM 523 N N . VAL A 1 70 ? 10.987 0.040 -4.298 1.00 86.69 70 VAL A N 1
ATOM 524 C CA . VAL A 1 70 ? 12.400 0.159 -4.697 1.00 86.69 70 VAL A CA 1
ATOM 525 C C . VAL A 1 70 ? 13.283 0.507 -3.494 1.00 86.69 70 VAL A C 1
ATOM 527 O O . VAL A 1 70 ? 14.337 -0.100 -3.325 1.00 86.69 70 VAL A O 1
ATOM 530 N N . HIS A 1 71 ? 12.841 1.422 -2.627 1.00 88.00 71 HIS A N 1
ATOM 531 C CA . HIS A 1 71 ? 13.516 1.767 -1.372 1.00 88.00 71 HIS A CA 1
ATOM 532 C C . HIS A 1 71 ? 13.671 0.547 -0.454 1.00 88.00 71 HIS A C 1
ATOM 534 O O . HIS A 1 71 ? 14.767 0.286 0.042 1.00 88.00 71 HIS A O 1
ATOM 540 N N . ALA A 1 72 ? 12.600 -0.228 -0.247 1.00 90.75 72 ALA A N 1
ATOM 541 C CA . ALA A 1 72 ? 12.638 -1.425 0.592 1.00 90.75 72 ALA A CA 1
ATOM 542 C C . ALA A 1 72 ? 13.595 -2.494 0.031 1.00 90.75 72 ALA A C 1
ATOM 544 O O . ALA A 1 72 ? 14.397 -3.069 0.779 1.00 90.75 72 ALA A O 1
ATOM 545 N N . LEU A 1 73 ? 13.550 -2.711 -1.289 1.00 87.50 73 LEU A N 1
ATOM 546 C CA . LEU A 1 73 ? 14.428 -3.641 -1.999 1.00 87.50 73 LEU A CA 1
ATOM 547 C C . LEU A 1 73 ? 15.893 -3.197 -1.975 1.00 87.50 73 LEU A C 1
ATOM 549 O O . LEU A 1 73 ? 16.772 -4.047 -1.900 1.00 87.50 73 LEU A O 1
ATOM 553 N N . SER A 1 74 ? 16.181 -1.895 -2.034 1.00 85.31 74 SER A N 1
ATOM 554 C CA . SER A 1 74 ? 17.550 -1.366 -2.105 1.00 85.31 74 SER A CA 1
ATOM 555 C C . SER A 1 74 ? 18.216 -1.130 -0.747 1.00 85.31 74 SER A C 1
ATOM 557 O O . SER A 1 74 ? 19.313 -0.567 -0.706 1.00 85.31 74 SER A O 1
ATOM 559 N N . GLY A 1 75 ? 17.570 -1.529 0.355 1.00 83.62 75 GLY A N 1
ATOM 560 C CA . GLY A 1 75 ? 18.070 -1.283 1.712 1.00 83.62 75 GLY A CA 1
ATOM 561 C C . GLY A 1 75 ? 18.026 0.196 2.111 1.00 83.62 75 GLY A C 1
ATOM 562 O O . GLY A 1 75 ? 18.832 0.643 2.919 1.00 83.62 75 GLY A O 1
ATOM 563 N N . GLY A 1 76 ? 17.121 0.972 1.512 1.00 83.00 76 GLY A N 1
ATOM 564 C CA . GLY A 1 76 ? 16.928 2.392 1.801 1.00 83.00 76 GLY A CA 1
ATOM 565 C C . GLY A 1 76 ? 17.833 3.356 1.033 1.00 83.00 76 GLY A C 1
ATOM 566 O O . GLY A 1 76 ? 17.868 4.545 1.341 1.00 83.00 76 GLY A O 1
ATOM 567 N N . ARG A 1 77 ? 18.550 2.869 0.012 1.00 76.88 77 ARG A N 1
ATOM 568 C CA . ARG A 1 77 ? 19.471 3.680 -0.809 1.00 76.88 77 ARG A CA 1
ATOM 569 C C . ARG A 1 77 ? 18.777 4.540 -1.867 1.00 76.88 77 ARG A C 1
ATOM 571 O O . ARG A 1 77 ? 19.381 5.469 -2.393 1.00 76.88 77 ARG A O 1
ATOM 578 N N . SER A 1 78 ? 17.528 4.229 -2.196 1.00 73.19 78 SER A N 1
ATOM 579 C CA . SER A 1 78 ? 16.693 5.014 -3.116 1.00 73.19 78 SER A CA 1
ATOM 580 C C . SER A 1 78 ? 15.739 5.909 -2.321 1.00 73.19 78 SER A C 1
ATOM 582 O O . SER A 1 78 ? 15.356 5.514 -1.229 1.00 73.19 78 SER A O 1
ATOM 584 N N . PRO A 1 79 ? 15.296 7.077 -2.806 1.00 76.50 79 PRO A N 1
ATOM 585 C CA . PRO A 1 79 ? 14.244 7.842 -2.128 1.00 76.50 79 PRO A CA 1
ATOM 586 C C . PRO A 1 79 ? 12.947 7.019 -1.994 1.00 76.50 79 PRO A C 1
ATOM 588 O O . PRO A 1 79 ? 12.530 6.393 -2.966 1.00 76.50 79 PRO A O 1
ATOM 591 N N . CYS A 1 80 ? 12.293 7.015 -0.822 1.00 82.31 80 CYS A N 1
ATOM 592 C CA . CYS A 1 80 ? 10.899 6.548 -0.730 1.00 82.31 80 CYS A CA 1
ATOM 593 C C . CYS A 1 80 ? 9.982 7.737 -1.037 1.00 82.31 80 CYS A C 1
ATOM 595 O O . CYS A 1 80 ? 9.982 8.731 -0.309 1.00 82.31 80 CYS A O 1
ATOM 597 N N . SER A 1 81 ? 9.233 7.632 -2.131 1.00 83.06 81 SER A N 1
ATOM 598 C CA . SER A 1 81 ? 8.340 8.681 -2.630 1.00 83.06 81 SER A CA 1
ATOM 599 C C . SER A 1 81 ? 6.864 8.331 -2.484 1.00 83.06 81 SER A C 1
ATOM 601 O O . SER A 1 81 ? 6.074 9.203 -2.143 1.00 83.06 81 SER A O 1
ATOM 603 N N . ASP A 1 82 ? 6.492 7.080 -2.749 1.00 89.69 82 ASP A N 1
ATOM 604 C CA . ASP A 1 82 ? 5.108 6.676 -3.003 1.00 89.69 82 ASP A CA 1
ATOM 605 C C . ASP A 1 82 ? 4.939 5.149 -2.990 1.00 89.69 82 ASP A C 1
ATOM 607 O O . ASP A 1 82 ? 5.910 4.390 -3.105 1.00 89.69 82 ASP A O 1
ATOM 611 N N . VAL A 1 83 ? 3.688 4.707 -2.859 1.00 93.25 83 VAL A N 1
ATOM 612 C CA . VAL A 1 83 ? 3.269 3.314 -3.045 1.00 93.25 83 VAL A CA 1
ATOM 613 C C . VAL A 1 83 ? 2.125 3.270 -4.045 1.00 93.25 83 VAL A C 1
ATOM 615 O O . VAL A 1 83 ? 1.047 3.789 -3.768 1.00 93.25 83 VAL A O 1
ATOM 618 N N . ASP A 1 84 ? 2.333 2.591 -5.167 1.00 92.50 84 ASP A N 1
ATOM 619 C CA . ASP A 1 84 ? 1.268 2.266 -6.113 1.00 92.50 84 ASP A CA 1
ATOM 620 C C . ASP A 1 84 ? 0.696 0.878 -5.796 1.00 92.50 84 ASP A C 1
ATOM 622 O O . ASP A 1 84 ? 1.443 -0.086 -5.626 1.00 92.50 84 ASP A O 1
ATOM 626 N N . ILE A 1 85 ? -0.629 0.755 -5.745 1.00 93.94 85 ILE A N 1
ATOM 627 C CA . ILE A 1 85 ? -1.348 -0.508 -5.550 1.00 93.94 85 ILE A CA 1
ATOM 628 C C . ILE A 1 85 ? -2.174 -0.800 -6.799 1.00 93.94 85 ILE A C 1
ATOM 630 O O . ILE A 1 85 ? -3.252 -0.243 -7.007 1.00 93.94 85 ILE A O 1
ATOM 634 N N . PHE A 1 86 ? -1.683 -1.719 -7.621 1.00 91.12 86 PHE A N 1
ATOM 635 C CA . PHE A 1 86 ? -2.387 -2.215 -8.794 1.00 91.12 86 PHE A CA 1
ATOM 636 C C . PHE A 1 86 ? -3.347 -3.339 -8.410 1.00 91.12 86 PHE A C 1
ATOM 638 O O . PHE A 1 86 ? -3.003 -4.247 -7.650 1.00 91.12 86 PHE A O 1
ATOM 645 N N . LEU A 1 87 ? -4.553 -3.293 -8.974 1.00 89.38 87 LEU A N 1
ATOM 646 C CA . LEU A 1 87 ? -5.592 -4.288 -8.738 1.00 89.38 87 LEU A CA 1
ATOM 647 C C . LEU A 1 87 ? -5.593 -5.318 -9.868 1.00 89.38 87 LEU A C 1
ATOM 649 O O . LEU A 1 87 ? -5.880 -4.996 -11.020 1.00 89.38 87 LEU A O 1
ATOM 653 N N . LYS A 1 88 ? -5.297 -6.569 -9.523 1.00 88.38 88 LYS A N 1
ATOM 654 C CA . LYS A 1 88 ? -5.494 -7.745 -10.371 1.00 88.38 88 LYS A CA 1
ATOM 655 C C . LYS A 1 88 ? -6.803 -8.411 -9.955 1.00 88.38 88 LYS A C 1
ATOM 657 O O . LYS A 1 88 ? -6.842 -9.241 -9.045 1.00 88.38 88 LYS A O 1
ATOM 662 N N . CYS A 1 89 ? -7.896 -7.988 -10.575 1.00 83.81 89 CYS A N 1
ATOM 663 C CA . CYS A 1 89 ? -9.236 -8.485 -10.284 1.00 83.81 89 CYS A CA 1
ATOM 664 C C . CYS A 1 89 ? -10.153 -8.357 -11.495 1.00 83.81 89 CYS A C 1
ATOM 666 O O . CYS A 1 89 ? -9.821 -7.665 -12.461 1.00 83.81 89 CYS A O 1
ATOM 668 N N . ASP A 1 90 ? -11.321 -8.989 -11.415 1.00 83.94 90 ASP A N 1
ATOM 669 C CA . ASP A 1 90 ? -12.395 -8.697 -12.355 1.00 83.94 90 ASP A CA 1
ATOM 670 C C . ASP A 1 90 ? -12.835 -7.224 -12.196 1.00 83.94 90 ASP A C 1
ATOM 672 O O . ASP A 1 90 ? -12.859 -6.707 -11.068 1.00 83.94 90 ASP A O 1
ATOM 676 N N . PRO A 1 91 ? -13.183 -6.511 -13.284 1.00 80.12 91 PRO A N 1
ATOM 677 C CA . PRO A 1 91 ? -13.670 -5.136 -13.199 1.00 80.12 91 PRO A CA 1
ATOM 678 C C . PRO A 1 91 ? -14.842 -4.934 -12.227 1.00 80.12 91 PRO A C 1
ATOM 680 O O . PRO A 1 91 ? -14.931 -3.872 -11.606 1.00 80.12 91 PRO A O 1
ATOM 683 N N . SER A 1 92 ? -15.714 -5.932 -12.054 1.00 81.50 92 SER A N 1
ATOM 684 C CA . SER A 1 92 ? -16.837 -5.866 -11.103 1.00 81.50 92 SER A CA 1
ATOM 685 C C . SER A 1 92 ? -16.396 -5.808 -9.633 1.00 81.50 92 SER A C 1
ATOM 687 O O . SER A 1 92 ? -17.094 -5.237 -8.794 1.00 81.50 92 SER A O 1
ATOM 689 N N . GLU A 1 93 ? -15.202 -6.313 -9.322 1.00 83.44 93 GLU A N 1
ATOM 690 C CA . GLU A 1 93 ? -14.624 -6.325 -7.976 1.00 83.44 93 GLU A CA 1
ATOM 691 C C . GLU A 1 93 ? -13.783 -5.081 -7.676 1.00 83.44 93 GLU A C 1
ATOM 693 O O . GLU A 1 93 ? -13.500 -4.797 -6.508 1.00 83.44 93 GLU A O 1
ATOM 698 N N . GLY A 1 94 ? -13.382 -4.328 -8.708 1.00 84.62 94 GLY A N 1
ATOM 699 C CA . GLY A 1 94 ? -12.404 -3.244 -8.591 1.00 84.62 94 GLY A CA 1
ATOM 700 C C . GLY A 1 94 ? -12.752 -2.242 -7.493 1.00 84.62 94 GLY A C 1
ATOM 701 O O . GLY A 1 94 ? -11.936 -1.965 -6.617 1.00 84.62 94 GLY A O 1
ATOM 702 N N . MET A 1 95 ? -13.998 -1.764 -7.462 1.00 82.88 95 MET A N 1
ATOM 703 C CA . MET A 1 95 ? -14.447 -0.809 -6.442 1.00 82.88 95 MET A CA 1
ATOM 704 C C . MET A 1 95 ? -14.482 -1.395 -5.028 1.00 82.88 95 MET A C 1
ATOM 706 O O . MET A 1 95 ? -14.218 -0.672 -4.068 1.00 82.88 95 MET A O 1
ATOM 710 N N . SER A 1 96 ? -14.780 -2.687 -4.882 1.00 87.19 96 SER A N 1
ATOM 711 C CA . SER A 1 96 ? -14.716 -3.364 -3.583 1.00 87.19 96 SER A CA 1
ATOM 712 C C . SER A 1 96 ? -13.276 -3.399 -3.063 1.00 87.19 96 SER A C 1
ATOM 714 O O . SER A 1 96 ? -13.017 -3.033 -1.917 1.00 87.19 96 SER A O 1
ATOM 716 N N . LYS A 1 97 ? -12.308 -3.713 -3.934 1.00 90.31 97 LYS A N 1
ATOM 717 C CA . LYS A 1 97 ? -10.882 -3.718 -3.569 1.00 90.31 97 LYS A CA 1
ATOM 718 C C . LYS A 1 97 ? -10.348 -2.319 -3.264 1.00 90.31 97 LYS A C 1
ATOM 720 O O . LYS A 1 97 ? -9.622 -2.153 -2.289 1.00 90.31 97 LYS A O 1
ATOM 725 N N . VAL A 1 98 ? -10.759 -1.295 -4.016 1.00 89.19 98 VAL A N 1
ATOM 726 C CA . VAL A 1 98 ? -10.428 0.110 -3.700 1.00 89.19 98 VAL A CA 1
ATOM 727 C C . VAL A 1 98 ? -10.939 0.490 -2.307 1.00 89.19 98 VAL A C 1
ATOM 729 O O . VAL A 1 98 ? -10.218 1.135 -1.546 1.00 89.19 98 VAL A O 1
ATOM 732 N N . ARG A 1 99 ? -12.159 0.069 -1.941 1.00 90.31 99 ARG A N 1
ATOM 733 C CA . ARG A 1 99 ? -12.710 0.299 -0.596 1.00 90.31 99 ARG A CA 1
ATOM 734 C C . ARG A 1 99 ? -11.918 -0.434 0.483 1.00 90.31 99 ARG A C 1
ATOM 736 O O . ARG A 1 99 ? -11.611 0.177 1.500 1.00 90.31 99 ARG A O 1
ATOM 743 N N . ALA A 1 100 ? -11.511 -1.678 0.239 1.00 93.75 100 ALA A N 1
ATOM 744 C CA . ALA A 1 100 ? -10.648 -2.410 1.164 1.00 93.75 100 ALA A CA 1
ATOM 745 C C . ALA A 1 100 ? -9.300 -1.693 1.383 1.00 93.75 100 ALA A C 1
ATOM 747 O O . ALA A 1 100 ? -8.839 -1.569 2.519 1.00 93.75 100 ALA A O 1
ATOM 748 N N . VAL A 1 101 ? -8.702 -1.141 0.319 1.00 93.19 101 VAL A N 1
ATOM 749 C CA . VAL A 1 101 ? -7.489 -0.313 0.431 1.00 93.19 101 VAL A CA 1
ATOM 750 C C . VAL A 1 101 ? -7.756 0.960 1.234 1.00 93.19 101 VAL A C 1
ATOM 752 O O . VAL A 1 101 ? -6.963 1.304 2.111 1.00 93.19 101 VAL A O 1
ATOM 755 N N . TYR A 1 102 ? -8.878 1.638 0.987 1.00 92.69 102 TYR A N 1
ATOM 756 C CA . TYR A 1 102 ? -9.283 2.806 1.767 1.00 92.69 102 TYR A CA 1
ATOM 757 C C . TYR A 1 102 ? -9.441 2.478 3.257 1.00 92.69 102 TYR A C 1
ATOM 759 O O . TYR A 1 102 ? -8.910 3.207 4.094 1.00 92.69 102 TYR A O 1
ATOM 767 N N . ASP A 1 103 ? -10.111 1.378 3.604 1.00 93.56 103 ASP A N 1
ATOM 768 C CA . ASP A 1 103 ? -10.297 0.958 4.995 1.00 93.56 103 ASP A CA 1
ATOM 769 C C . ASP A 1 103 ? -8.960 0.622 5.671 1.00 93.56 103 ASP A C 1
ATOM 771 O O . ASP A 1 103 ? -8.736 1.004 6.826 1.00 93.56 103 ASP A O 1
ATOM 775 N N . ALA A 1 104 ? -8.032 -0.009 4.946 1.00 95.00 104 ALA A N 1
ATOM 776 C CA . ALA A 1 104 ? -6.679 -0.260 5.430 1.00 95.00 104 ALA A CA 1
ATOM 777 C C . ALA A 1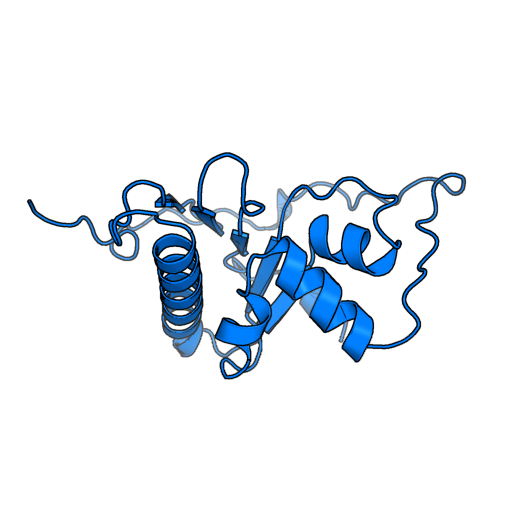 104 ? -5.915 1.053 5.685 1.00 95.00 104 ALA A C 1
ATOM 779 O O . ALA A 1 104 ? -5.352 1.235 6.768 1.00 95.00 104 ALA A O 1
ATOM 780 N N . CYS A 1 105 ? -5.963 2.002 4.744 1.00 92.62 105 CYS A N 1
ATOM 781 C CA . CYS A 1 105 ? -5.374 3.338 4.890 1.00 92.62 105 CYS A CA 1
ATOM 782 C C . CYS A 1 105 ? -5.980 4.098 6.078 1.00 92.62 105 CYS A C 1
ATOM 784 O O . CYS A 1 105 ? -5.263 4.678 6.897 1.00 92.62 105 CYS A O 1
ATOM 786 N N . ARG A 1 106 ? -7.306 4.041 6.223 1.00 90.94 106 ARG A N 1
ATOM 787 C CA . ARG A 1 106 ? -8.039 4.645 7.335 1.00 90.94 106 ARG A CA 1
ATOM 788 C C . ARG A 1 106 ? -7.575 4.071 8.671 1.00 90.94 106 ARG A C 1
ATOM 790 O O . ARG A 1 106 ? -7.327 4.823 9.611 1.00 90.94 106 ARG A O 1
ATOM 797 N N . ALA A 1 107 ? -7.418 2.752 8.753 1.00 91.19 107 ALA A N 1
ATOM 798 C CA . ALA A 1 107 ? -6.932 2.085 9.952 1.00 91.19 107 ALA A CA 1
ATOM 799 C C . ALA A 1 107 ? -5.480 2.466 10.289 1.00 91.19 107 ALA A C 1
ATOM 801 O O . ALA A 1 107 ? -5.179 2.657 11.465 1.00 91.19 107 ALA A O 1
ATOM 802 N N . VAL A 1 108 ? -4.595 2.630 9.296 1.00 91.06 108 VAL A N 1
ATOM 803 C CA . VAL A 1 108 ? -3.245 3.192 9.518 1.00 91.06 108 VAL A CA 1
ATOM 804 C C . VAL A 1 108 ? -3.342 4.614 10.077 1.00 91.06 108 VAL A C 1
ATOM 806 O O . VAL A 1 108 ? -2.716 4.922 11.090 1.00 91.06 108 VAL A O 1
ATOM 809 N N . GLY A 1 109 ? -4.170 5.471 9.473 1.00 88.44 109 GLY A N 1
ATOM 810 C CA . GLY A 1 109 ? -4.372 6.848 9.930 1.00 88.44 109 GLY A CA 1
ATOM 811 C C . GLY A 1 109 ? -4.878 6.942 11.371 1.00 88.44 109 GLY A C 1
ATOM 812 O O . GLY A 1 109 ? -4.419 7.798 12.127 1.00 88.44 109 GLY A O 1
ATOM 813 N N . LEU A 1 110 ? -5.769 6.034 11.777 1.00 87.31 110 LEU A N 1
ATOM 814 C CA . LEU A 1 110 ? -6.231 5.920 13.162 1.00 87.31 110 LEU A CA 1
ATOM 815 C C . LEU A 1 110 ? -5.109 5.496 14.113 1.00 87.31 110 LEU A C 1
ATOM 817 O O . LEU A 1 110 ? -4.965 6.106 15.167 1.00 87.31 110 LEU A O 1
ATOM 821 N N . THR A 1 111 ? -4.289 4.507 13.738 1.00 86.94 111 THR A N 1
ATOM 822 C CA . THR A 1 111 ? -3.137 4.066 14.547 1.00 86.94 111 THR A CA 1
ATOM 823 C C . THR A 1 111 ? -2.105 5.180 14.739 1.00 86.94 111 THR A C 1
ATOM 825 O O . THR A 1 111 ? -1.517 5.299 15.810 1.00 86.94 111 THR A O 1
ATOM 828 N N . LEU A 1 112 ? -1.900 6.025 13.727 1.00 85.31 112 LEU A N 1
ATOM 829 C CA . LEU A 1 112 ? -0.983 7.166 13.808 1.00 85.31 112 LEU A CA 1
ATOM 830 C C . LEU A 1 112 ? -1.572 8.364 14.572 1.00 85.31 112 LEU A C 1
ATOM 832 O O . LEU A 1 112 ? -0.844 9.293 14.933 1.00 85.31 112 LEU A O 1
ATOM 836 N N . SER A 1 113 ? -2.883 8.375 14.816 1.00 81.44 113 SER A N 1
ATOM 837 C CA . SER A 1 113 ? -3.556 9.476 15.490 1.00 81.44 113 SER A CA 1
ATOM 838 C C . SER A 1 113 ? -3.446 9.363 17.009 1.00 81.44 113 SER A C 1
ATOM 840 O O . SER A 1 113 ? -3.971 8.438 17.623 1.00 81.44 113 SER A O 1
ATOM 842 N N . ARG A 1 114 ? -2.832 10.368 17.649 1.00 71.06 114 ARG A N 1
ATOM 843 C CA . ARG A 1 114 ? -2.668 10.426 19.117 1.00 71.06 114 ARG A CA 1
ATOM 844 C C . ARG A 1 114 ? -3.987 10.507 19.896 1.00 71.06 114 ARG A C 1
ATOM 846 O O . ARG A 1 114 ? -3.994 10.236 21.089 1.00 71.06 114 ARG A O 1
ATOM 853 N N . ASN A 1 115 ? -5.081 10.910 19.252 1.00 70.75 115 ASN A N 1
ATOM 854 C CA . ASN A 1 115 ? -6.396 11.092 19.876 1.00 70.75 115 ASN A CA 1
ATOM 855 C C . ASN A 1 115 ? -7.493 10.232 19.223 1.00 70.75 115 ASN A C 1
ATOM 857 O O . ASN A 1 115 ? -8.675 10.505 19.423 1.00 70.75 115 ASN A O 1
ATOM 861 N N . GLY A 1 116 ? -7.118 9.243 18.401 1.00 64.81 116 GLY A N 1
ATOM 862 C CA . GLY A 1 116 ? -8.065 8.374 17.695 1.00 64.81 116 GLY A CA 1
ATOM 863 C C . GLY A 1 116 ? -8.907 9.082 16.625 1.00 64.81 116 GLY A C 1
ATOM 864 O O . GLY A 1 116 ? -9.854 8.496 16.108 1.00 64.81 116 GLY A O 1
ATOM 865 N N . SER A 1 117 ? -8.591 10.334 16.275 1.00 68.94 117 SER A N 1
ATOM 866 C CA . SER A 1 117 ? -9.322 11.103 15.266 1.00 68.94 117 SER A CA 1
ATOM 867 C C . SER A 1 117 ? -8.595 11.094 13.919 1.00 68.94 117 SER A C 1
ATOM 869 O O . SER A 1 117 ? -7.409 11.408 13.837 1.00 68.94 117 SER A O 1
ATOM 871 N N . LEU A 1 118 ? -9.323 10.790 12.842 1.00 70.31 118 LEU A N 1
ATOM 872 C CA . LEU A 1 118 ? -8.859 10.717 11.445 1.00 70.31 118 LEU A CA 1
ATOM 873 C C . LEU A 1 118 ? -8.532 12.071 10.789 1.00 70.31 118 LEU A C 1
ATOM 875 O O . LEU A 1 118 ? -8.607 12.211 9.573 1.00 70.31 118 LEU A O 1
ATOM 879 N N . LYS A 1 119 ? -8.139 13.080 11.571 1.00 66.12 119 LYS A N 1
ATOM 880 C CA . LYS A 1 119 ? -7.889 14.447 11.076 1.00 66.12 119 LYS A CA 1
ATOM 881 C C . LYS A 1 119 ? -6.788 14.546 10.015 1.00 66.12 119 LYS A C 1
ATOM 883 O O . LYS A 1 119 ? -6.694 15.565 9.347 1.00 66.12 119 LYS A O 1
ATOM 888 N N . ASN A 1 120 ? -5.988 13.496 9.848 1.00 73.19 120 ASN A N 1
ATOM 889 C CA . ASN A 1 120 ? -4.777 13.512 9.037 1.00 73.19 120 ASN A CA 1
ATOM 890 C C . ASN A 1 120 ? -4.872 12.645 7.773 1.00 73.19 120 ASN A C 1
ATOM 892 O O . ASN A 1 120 ? -3.833 12.234 7.267 1.00 73.19 120 ASN A O 1
ATOM 896 N N . MET A 1 121 ? -6.071 12.319 7.279 1.00 86.25 121 MET A N 1
ATOM 897 C CA . MET A 1 121 ? -6.217 11.599 6.011 1.00 86.25 121 MET A CA 1
ATOM 898 C C . MET A 1 121 ? -6.857 12.496 4.952 1.00 86.25 121 MET A C 1
ATOM 900 O O . MET A 1 121 ? -8.021 12.871 5.076 1.00 86.25 121 MET A O 1
ATOM 904 N N . LEU A 1 122 ? -6.098 12.810 3.904 1.00 87.94 122 LEU A N 1
ATOM 905 C CA . LEU A 1 122 ? -6.605 13.459 2.697 1.00 87.94 122 LEU A CA 1
ATOM 906 C C . LEU A 1 122 ? -6.758 12.401 1.605 1.00 87.94 122 LEU A C 1
ATOM 908 O O . LEU A 1 122 ? -5.855 11.597 1.377 1.00 87.94 122 LEU A O 1
ATOM 912 N N . VAL A 1 123 ? -7.899 12.413 0.924 1.00 89.50 123 VAL A N 1
ATOM 913 C CA . VAL A 1 123 ? -8.164 11.541 -0.221 1.00 89.50 123 VAL A CA 1
ATOM 914 C C . VAL A 1 123 ? -8.373 12.415 -1.441 1.00 89.50 123 VAL A C 1
ATOM 916 O O . VAL A 1 123 ? -9.253 13.274 -1.442 1.00 89.50 123 VAL A O 1
ATOM 919 N N . THR A 1 124 ? -7.575 12.193 -2.477 1.00 86.00 124 THR A N 1
ATOM 920 C CA . THR A 1 124 ? -7.777 12.812 -3.785 1.00 86.00 124 THR A CA 1
ATOM 921 C C . THR A 1 124 ? -8.172 11.745 -4.791 1.00 86.00 124 THR A C 1
ATOM 923 O O . THR A 1 124 ? -7.818 10.572 -4.667 1.00 86.00 124 THR A O 1
ATOM 926 N N . ARG A 1 125 ? -8.951 12.142 -5.793 1.00 82.88 125 ARG A N 1
ATOM 927 C CA . ARG A 1 125 ? -9.375 11.249 -6.864 1.00 82.88 125 ARG A CA 1
ATOM 928 C C . ARG A 1 125 ? -9.302 11.966 -8.199 1.00 82.88 125 ARG A C 1
ATOM 930 O O . ARG A 1 125 ? -9.698 13.122 -8.313 1.00 82.88 125 ARG A O 1
ATOM 937 N N . THR A 1 126 ? -8.815 11.248 -9.199 1.00 79.81 126 THR A N 1
ATOM 938 C CA . THR A 1 126 ? -8.795 11.656 -10.603 1.00 79.81 126 THR A CA 1
ATOM 939 C C . THR A 1 126 ? -9.625 10.674 -11.437 1.00 79.81 126 THR A C 1
ATOM 941 O O . THR A 1 126 ? -10.182 9.704 -10.915 1.00 79.81 126 THR A O 1
ATOM 944 N N . CYS A 1 127 ? -9.696 10.888 -12.754 1.00 72.38 127 CYS A N 1
ATOM 945 C CA . CYS A 1 127 ? -10.266 9.897 -13.672 1.00 72.38 127 CYS A CA 1
ATOM 946 C C . CYS A 1 127 ? -9.440 8.597 -13.750 1.00 72.38 127 CYS A C 1
ATOM 948 O O . CYS A 1 127 ? -9.969 7.579 -14.191 1.00 72.38 127 CYS A O 1
ATOM 950 N N . CYS A 1 128 ? -8.183 8.615 -13.294 1.00 78.94 128 CYS A N 1
ATOM 951 C CA . CYS A 1 128 ? -7.232 7.515 -13.458 1.00 78.94 128 CYS A CA 1
ATOM 952 C C . CYS A 1 128 ? -6.708 6.941 -12.137 1.00 78.94 128 CYS A C 1
ATOM 954 O O . CYS A 1 128 ? -6.007 5.938 -12.168 1.00 78.94 128 CYS A O 1
ATOM 956 N N . SER A 1 129 ? -7.001 7.541 -10.982 1.00 84.62 129 SER A N 1
ATOM 957 C CA . SER A 1 129 ? -6.497 7.053 -9.693 1.00 84.62 129 SER A CA 1
ATOM 958 C C . SER A 1 129 ? -7.272 7.585 -8.491 1.00 84.62 129 SER A C 1
ATOM 960 O O . SER A 1 129 ? -7.955 8.610 -8.565 1.00 84.62 129 SER A O 1
ATOM 962 N N . VAL A 1 130 ? -7.117 6.900 -7.359 1.00 88.25 130 VAL A N 1
ATOM 963 C CA . VAL A 1 130 ? -7.368 7.445 -6.016 1.00 88.25 130 VAL A CA 1
ATOM 964 C C . VAL A 1 130 ? -6.042 7.505 -5.279 1.00 88.25 130 VAL A C 1
ATOM 966 O O . VAL A 1 130 ? -5.308 6.522 -5.296 1.00 88.25 130 VAL A O 1
ATOM 969 N N . THR A 1 131 ? -5.754 8.614 -4.607 1.00 91.50 131 THR A N 1
ATOM 970 C CA . THR A 1 131 ? -4.544 8.767 -3.797 1.00 91.50 131 THR A CA 1
ATOM 971 C C . THR A 1 131 ? -4.914 9.101 -2.357 1.00 91.50 131 THR A C 1
ATOM 973 O O . THR A 1 131 ? -5.721 9.993 -2.090 1.00 91.50 131 THR A O 1
ATOM 976 N N . PHE A 1 132 ? -4.316 8.375 -1.420 1.00 92.00 132 PHE A N 1
ATOM 977 C CA . PHE A 1 132 ? -4.483 8.531 0.016 1.00 92.00 132 PHE A CA 1
ATOM 978 C C . PHE A 1 132 ? -3.211 9.133 0.611 1.00 92.00 132 PHE A C 1
ATOM 980 O O . PHE A 1 132 ? -2.128 8.557 0.511 1.00 92.00 132 PHE A O 1
ATOM 987 N N . PHE A 1 133 ? -3.352 10.273 1.276 1.00 90.44 133 PHE A N 1
ATOM 988 C CA . PHE A 1 133 ? -2.286 10.918 2.032 1.00 90.44 133 PHE A CA 1
ATOM 989 C C . PHE A 1 133 ? -2.582 10.736 3.518 1.00 90.44 133 PHE A C 1
ATOM 991 O O . PHE A 1 133 ? -3.582 11.257 4.015 1.00 90.44 133 PHE A O 1
ATOM 998 N N . ILE A 1 134 ? -1.738 9.977 4.221 1.00 87.00 134 ILE A N 1
ATOM 999 C CA . ILE A 1 134 ? -1.935 9.626 5.633 1.00 87.00 134 ILE A CA 1
ATOM 1000 C C . ILE A 1 134 ? -0.857 10.308 6.475 1.00 87.00 134 ILE A C 1
ATOM 1002 O O . ILE A 1 134 ? 0.235 9.768 6.625 1.00 87.00 134 ILE A O 1
ATOM 1006 N N . SER A 1 135 ? -1.198 11.452 7.074 1.00 73.19 135 SER A N 1
ATOM 1007 C CA . SER A 1 135 ? -0.310 12.335 7.840 1.00 73.19 135 SER A CA 1
ATOM 1008 C C . SER A 1 135 ? 0.884 12.819 7.013 1.00 73.19 135 SER A C 1
ATOM 1010 O O . SER A 1 135 ? 1.686 12.021 6.550 1.00 73.19 135 SER A O 1
ATOM 1012 N N . GLU A 1 136 ? 1.039 14.138 6.861 1.00 60.59 136 GLU A N 1
ATOM 1013 C CA . GLU A 1 136 ? 1.911 14.788 5.859 1.00 60.59 136 GLU A CA 1
ATOM 1014 C C . GLU A 1 136 ? 3.366 14.281 5.747 1.00 60.59 136 GLU A C 1
ATOM 1016 O O . GLU A 1 136 ? 4.033 14.607 4.770 1.00 60.59 136 GLU A O 1
ATOM 1021 N N . LYS A 1 137 ? 3.892 13.517 6.716 1.00 63.91 137 LYS A N 1
ATOM 1022 C CA . LYS A 1 137 ? 5.279 13.013 6.707 1.00 63.91 137 LYS A CA 1
ATOM 1023 C C . LYS A 1 137 ? 5.471 11.585 7.226 1.00 63.91 137 LYS A C 1
ATOM 1025 O O . LYS A 1 137 ? 6.601 11.107 7.246 1.00 63.91 137 LYS A O 1
ATOM 1030 N N . ALA A 1 138 ? 4.421 10.919 7.711 1.00 74.56 138 ALA A N 1
ATOM 1031 C CA . ALA A 1 138 ? 4.586 9.648 8.421 1.00 74.56 138 ALA A CA 1
ATOM 1032 C C . ALA A 1 138 ? 4.473 8.428 7.502 1.00 74.56 138 ALA A C 1
ATOM 1034 O O . ALA A 1 138 ? 5.139 7.429 7.753 1.00 74.56 138 ALA A O 1
ATOM 1035 N N . CYS A 1 139 ? 3.645 8.501 6.463 1.00 85.94 139 CYS A N 1
ATOM 1036 C CA . CYS A 1 139 ? 3.409 7.417 5.517 1.00 85.94 139 CYS A CA 1
ATOM 1037 C C . CYS A 1 139 ? 3.547 7.968 4.089 1.00 85.94 139 CYS A C 1
ATOM 1039 O O . CYS A 1 139 ? 3.058 9.077 3.843 1.00 85.94 139 CYS A O 1
ATOM 1041 N N . PRO A 1 140 ? 4.199 7.251 3.154 1.00 90.38 140 PRO A N 1
ATOM 1042 C CA . PRO A 1 140 ? 4.200 7.664 1.757 1.00 90.38 140 PRO A CA 1
ATOM 1043 C C . PRO A 1 140 ? 2.760 7.763 1.221 1.00 90.38 140 PRO A C 1
ATOM 1045 O O . PRO A 1 140 ? 1.885 7.018 1.676 1.00 90.38 140 PRO A O 1
ATOM 1048 N N . PRO A 1 141 ? 2.492 8.651 0.249 1.00 92.44 141 PRO A N 1
ATOM 1049 C CA . PRO A 1 141 ? 1.239 8.647 -0.491 1.00 92.44 141 PRO A CA 1
ATOM 1050 C C . PRO A 1 141 ? 0.961 7.263 -1.082 1.00 92.44 141 PRO A C 1
ATOM 1052 O O . PRO A 1 141 ? 1.850 6.640 -1.666 1.00 92.44 141 PRO A O 1
ATOM 1055 N N . ILE A 1 142 ? -0.277 6.795 -0.932 1.00 93.75 142 ILE A N 1
ATOM 1056 C CA . ILE A 1 142 ? -0.725 5.500 -1.450 1.00 93.75 142 ILE A CA 1
ATOM 1057 C C . ILE A 1 142 ? -1.664 5.762 -2.610 1.00 93.75 142 ILE A C 1
ATOM 1059 O O . ILE A 1 142 ? -2.722 6.358 -2.425 1.00 93.75 142 ILE A O 1
ATOM 1063 N N . GLN A 1 143 ? -1.297 5.311 -3.796 1.00 93.06 143 GLN A N 1
ATOM 1064 C CA . GLN A 1 143 ? -2.059 5.520 -5.010 1.00 93.06 143 GLN A CA 1
ATOM 1065 C C . GLN A 1 143 ? -2.630 4.197 -5.513 1.00 93.06 143 GLN A C 1
ATOM 1067 O O . GLN A 1 143 ? -1.926 3.204 -5.644 1.00 93.06 143 GLN A O 1
ATOM 1072 N N . VAL A 1 144 ? -3.921 4.183 -5.821 1.00 91.25 144 VAL A N 1
ATOM 1073 C CA . VAL A 1 144 ? -4.605 3.074 -6.486 1.00 91.25 144 VAL A CA 1
ATOM 1074 C C . VAL A 1 144 ? -4.969 3.547 -7.889 1.00 91.25 144 VAL A C 1
ATOM 1076 O O . VAL A 1 144 ? -5.986 4.233 -8.054 1.00 91.25 144 VAL A O 1
ATOM 1079 N N . PRO A 1 145 ? -4.139 3.266 -8.907 1.00 86.31 145 PRO A N 1
ATOM 1080 C CA . PRO A 1 145 ? -4.479 3.586 -10.281 1.00 86.31 145 PRO A CA 1
ATOM 1081 C C . PRO A 1 145 ? -5.668 2.738 -10.747 1.00 86.31 145 PRO A C 1
ATOM 1083 O O . PRO A 1 145 ? -5.683 1.512 -10.633 1.00 86.31 145 PRO A O 1
ATOM 1086 N N . PHE A 1 146 ? -6.664 3.400 -11.324 1.00 73.44 146 PHE A N 1
ATOM 1087 C CA . PHE A 1 146 ? -7.668 2.747 -12.141 1.00 73.44 146 PHE A CA 1
ATOM 1088 C C . PHE A 1 146 ? -7.009 2.416 -13.472 1.00 73.44 146 PHE A C 1
ATOM 1090 O O . PHE A 1 146 ? -6.619 3.311 -14.222 1.00 73.44 146 PHE A O 1
ATOM 1097 N N . ALA A 1 147 ? -6.893 1.130 -13.790 1.00 60.25 147 ALA A N 1
ATOM 1098 C CA . ALA A 1 147 ? -6.579 0.734 -15.148 1.00 60.25 147 ALA A CA 1
ATOM 1099 C C . ALA A 1 147 ? -7.747 1.183 -16.037 1.00 60.25 147 ALA A C 1
ATOM 1101 O O . ALA A 1 147 ? -8.737 0.470 -16.201 1.00 60.25 147 ALA A O 1
ATOM 1102 N N . ALA A 1 148 ? -7.650 2.377 -16.621 1.00 47.97 148 ALA A N 1
ATOM 1103 C CA . ALA A 1 148 ? -8.433 2.741 -17.788 1.00 47.97 148 ALA A CA 1
ATOM 1104 C C . ALA A 1 148 ? -7.939 1.851 -18.941 1.00 47.97 148 ALA A C 1
ATOM 1106 O O . ALA A 1 148 ? -7.115 2.233 -19.761 1.00 47.97 148 ALA A O 1
ATOM 1107 N N . ARG A 1 149 ? -8.389 0.594 -18.925 1.00 41.19 149 ARG A N 1
ATOM 1108 C CA . ARG A 1 149 ? -8.235 -0.449 -19.943 1.00 41.19 149 ARG A CA 1
ATOM 1109 C C . ARG A 1 149 ? -6.839 -0.902 -20.375 1.00 41.19 149 ARG A C 1
ATOM 1111 O O . ARG A 1 149 ? -6.800 -1.928 -21.035 1.00 41.19 149 ARG A O 1
ATOM 1118 N N . LEU A 1 150 ? -5.725 -0.271 -20.017 1.00 38.81 150 LEU A N 1
ATOM 1119 C CA . LEU A 1 150 ? -4.393 -0.738 -20.436 1.00 38.81 150 LEU A CA 1
ATOM 1120 C C . LEU A 1 150 ? -3.322 -0.332 -19.412 1.00 38.81 150 LEU A C 1
ATOM 1122 O O . LEU A 1 150 ? -2.638 0.671 -19.584 1.00 38.81 150 LEU A O 1
ATOM 1126 N N . ALA A 1 151 ? -3.170 -1.096 -18.328 1.00 36.22 151 ALA A N 1
ATOM 1127 C CA . ALA A 1 151 ? -1.937 -1.024 -17.544 1.00 36.22 151 ALA A CA 1
ATOM 1128 C C . ALA A 1 151 ? -0.869 -1.905 -18.227 1.00 36.22 151 ALA A C 1
ATOM 1130 O O . ALA A 1 151 ? -1.207 -3.015 -18.653 1.00 36.22 151 ALA A O 1
ATOM 1131 N N . PRO A 1 152 ? 0.414 -1.494 -18.272 1.00 37.12 152 PRO A N 1
ATOM 1132 C CA . PRO A 1 152 ? 1.511 -2.281 -18.852 1.00 37.12 152 PRO A CA 1
ATOM 1133 C C . PRO A 1 152 ? 1.701 -3.668 -18.221 1.00 37.12 152 PRO A C 1
ATOM 1135 O O . PRO A 1 152 ? 2.445 -4.485 -18.742 1.00 37.12 152 PRO A O 1
ATOM 1138 N N . VAL A 1 153 ? 1.019 -3.969 -17.114 1.00 39.22 153 VAL A N 1
ATOM 1139 C CA . VAL A 1 153 ? 1.014 -5.300 -16.493 1.00 39.22 153 VAL A CA 1
ATOM 1140 C C . VAL A 1 153 ? 0.399 -6.358 -17.422 1.00 39.22 153 VAL A C 1
ATOM 1142 O O . VAL A 1 153 ? 0.800 -7.514 -17.366 1.00 39.22 153 VAL A O 1
ATOM 1145 N N . GLY A 1 154 ? -0.502 -5.969 -18.334 1.00 33.22 154 GLY A N 1
ATOM 1146 C CA . GLY A 1 154 ? -0.996 -6.858 -19.394 1.00 33.22 154 GLY A CA 1
ATOM 1147 C C . GLY A 1 154 ? 0.046 -7.210 -20.466 1.00 33.22 154 GLY A C 1
ATOM 1148 O O . GLY A 1 154 ? -0.205 -8.105 -21.260 1.00 33.22 154 GLY A O 1
ATOM 1149 N N . LEU A 1 155 ? 1.202 -6.532 -20.489 1.00 31.62 155 LEU A N 1
ATOM 1150 C CA . LEU A 1 155 ? 2.351 -6.852 -21.351 1.00 31.62 155 LEU A CA 1
ATOM 1151 C C . LEU A 1 155 ? 3.399 -7.731 -20.642 1.00 31.62 155 LEU A C 1
ATOM 1153 O O . LEU A 1 155 ? 4.418 -8.058 -21.241 1.00 31.62 155 LEU A O 1
ATOM 1157 N N . LEU A 1 156 ? 3.184 -8.073 -19.366 1.00 30.45 156 LEU A N 1
ATOM 1158 C CA . LEU A 1 156 ? 4.095 -8.894 -18.557 1.00 30.45 156 LEU A CA 1
ATOM 1159 C C . LEU A 1 156 ? 3.594 -10.338 -18.369 1.00 30.45 156 LEU A C 1
ATOM 1161 O O . LEU A 1 156 ? 4.124 -11.052 -17.517 1.00 30.45 156 LEU A O 1
ATOM 1165 N N . VAL A 1 157 ? 2.577 -10.754 -19.133 1.00 29.72 157 VAL A N 1
ATOM 1166 C CA . VAL A 1 157 ? 2.047 -12.128 -19.163 1.00 29.72 157 VAL A CA 1
ATOM 1167 C C . VAL A 1 157 ? 2.153 -12.691 -20.569 1.00 29.72 157 VAL A C 1
ATOM 1169 O O . VAL A 1 157 ? 1.780 -11.953 -21.507 1.00 29.72 157 VAL A O 1
#

Radius of gyration: 16.48 Å; chains: 1; bounding box: 48×30×45 Å